Protein AF-A0A352KTN0-F1 (afdb_monomer)

Sequence (67 aa):
RLRAPGSIGTSFPEHVRKGRRMAGRMGFDRVSVKDVKIVKVDQENNILAVKGAVPGRKGTLLEISTA

Solvent-accessible surface area (backbone atoms only — not comparable to full-atom values): 5164 Å² total; per-residue (Å²): 114,97,88,56,90,73,86,76,70,52,88,76,84,71,51,67,62,88,87,65,88,70,93,74,93,79,76,95,68,94,74,86,80,78,92,68,47,76,77,45,77,40,79,90,78,73,42,76,42,64,60,77,87,72,85,78,61,94,90,58,92,80,87,87,78,87,131

Foldseek 3Di:
DVPDPPDQDDPPPPDGDPPRDDDDDDDPDDDDDPDWDFDDQDPVVRDTDIPDDDDDDPPDDDDDDDD

pLDDT: mean 89.84, std 4.65, range [64.38, 95.69]

Structure (mmCIF, N/CA/C/O backbone):
data_AF-A0A352KTN0-F1
#
_entry.id   AF-A0A352KTN0-F1
#
loop_
_atom_site.group_PDB
_atom_site.id
_atom_site.type_symbol
_atom_site.label_atom_id
_atom_site.label_alt_id
_atom_site.label_comp_id
_atom_site.label_asym_id
_atom_site.label_entity_id
_atom_site.label_seq_id
_atom_site.pdbx_PDB_ins_code
_atom_site.Cartn_x
_atom_site.Cartn_y
_atom_site.Cartn_z
_atom_site.occupancy
_atom_site.B_iso_or_equiv
_atom_site.auth_seq_id
_atom_site.auth_comp_id
_atom_site.auth_asym_id
_atom_site.auth_atom_id
_atom_site.pdbx_PDB_model_num
ATOM 1 N N . ARG A 1 1 ? 16.962 -18.819 -18.762 1.00 64.38 1 ARG A N 1
ATOM 2 C CA . ARG A 1 1 ? 15.786 -18.271 -19.493 1.00 64.38 1 ARG A CA 1
ATOM 3 C C . ARG A 1 1 ? 14.474 -18.356 -18.709 1.00 64.38 1 ARG A C 1
ATOM 5 O O . ARG A 1 1 ? 13.729 -17.395 -18.768 1.00 64.38 1 ARG A O 1
ATOM 12 N N . LEU A 1 2 ? 14.200 -19.438 -17.966 1.00 89.44 2 LEU A N 1
ATOM 13 C CA . LEU A 1 2 ? 12.893 -19.713 -17.332 1.00 89.44 2 LEU A CA 1
ATOM 14 C C . LEU A 1 2 ? 12.303 -18.583 -16.457 1.00 89.44 2 LEU A C 1
ATOM 16 O O . LEU A 1 2 ? 11.096 -18.546 -16.263 1.00 89.44 2 LEU A O 1
ATOM 20 N N . ARG A 1 3 ? 13.130 -17.662 -15.938 1.00 89.94 3 ARG A N 1
ATOM 21 C CA . ARG A 1 3 ? 12.696 -16.510 -15.121 1.00 89.94 3 ARG A CA 1
ATOM 22 C C . ARG A 1 3 ? 13.353 -15.179 -15.528 1.00 89.94 3 ARG A C 1
ATOM 24 O O . ARG A 1 3 ? 13.448 -14.269 -14.713 1.00 89.94 3 ARG A O 1
ATOM 31 N N . ALA A 1 4 ? 13.868 -15.083 -16.757 1.00 89.38 4 ALA A N 1
ATOM 32 C CA . ALA A 1 4 ? 14.543 -13.880 -17.256 1.00 89.38 4 ALA A CA 1
ATOM 33 C C . ALA A 1 4 ? 13.557 -12.947 -17.993 1.00 89.38 4 ALA A C 1
ATOM 35 O O . ALA A 1 4 ? 12.647 -13.451 -18.649 1.00 89.38 4 ALA A O 1
ATOM 36 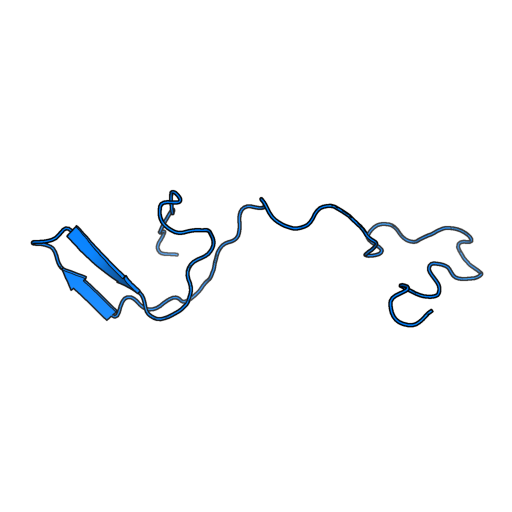N N . PRO A 1 5 ? 13.750 -11.613 -17.955 1.00 87.69 5 PRO A N 1
ATOM 37 C CA . PRO A 1 5 ? 12.816 -10.634 -18.532 1.00 87.69 5 PRO A CA 1
ATOM 38 C C . PRO A 1 5 ? 12.744 -10.626 -20.071 1.00 87.69 5 PRO A C 1
ATOM 40 O O . PRO A 1 5 ? 11.848 -10.007 -20.637 1.00 87.69 5 PRO A O 1
ATOM 43 N N . GLY A 1 6 ? 13.651 -11.320 -20.763 1.00 91.44 6 GLY A N 1
ATOM 44 C CA . GLY A 1 6 ? 13.684 -11.351 -22.226 1.00 91.44 6 GLY A CA 1
ATOM 45 C C . GLY A 1 6 ? 14.248 -10.062 -22.830 1.00 91.44 6 GLY A C 1
ATOM 46 O O . GLY A 1 6 ? 15.111 -9.421 -22.235 1.00 91.44 6 GLY A O 1
ATOM 47 N N . SER A 1 7 ? 13.793 -9.708 -24.035 1.00 88.94 7 SER A N 1
ATOM 48 C CA . SER A 1 7 ? 14.298 -8.534 -24.757 1.00 88.94 7 SER A CA 1
ATOM 49 C C . SER A 1 7 ? 13.867 -7.210 -24.106 1.00 88.94 7 SER A C 1
ATOM 51 O O . SER A 1 7 ? 12.729 -7.043 -23.652 1.00 88.94 7 SER A O 1
ATOM 53 N N . ILE A 1 8 ? 14.790 -6.247 -24.096 1.00 89.62 8 ILE A N 1
ATOM 54 C CA . ILE A 1 8 ? 14.635 -4.929 -23.461 1.00 89.62 8 ILE A CA 1
ATOM 55 C C . ILE A 1 8 ? 14.563 -3.766 -24.463 1.00 89.62 8 ILE A C 1
ATOM 57 O O . ILE A 1 8 ? 14.160 -2.669 -24.074 1.00 89.62 8 ILE A O 1
ATOM 61 N N . GLY A 1 9 ? 14.942 -3.990 -25.726 1.00 87.31 9 GLY A N 1
ATOM 62 C CA . GLY A 1 9 ? 15.163 -2.941 -26.726 1.00 87.31 9 GLY A CA 1
ATOM 63 C C . GLY A 1 9 ? 14.531 -3.237 -28.087 1.00 87.31 9 GLY A C 1
ATOM 64 O O . GLY A 1 9 ? 14.002 -4.322 -28.324 1.00 87.31 9 GLY A O 1
ATOM 65 N N . THR A 1 10 ? 14.579 -2.239 -28.966 1.00 88.12 10 THR A N 1
ATOM 66 C CA . THR A 1 10 ? 14.096 -2.281 -30.355 1.00 88.12 10 THR A CA 1
ATOM 67 C C . THR A 1 10 ? 15.077 -1.523 -31.258 1.00 88.12 10 THR A C 1
ATOM 69 O O . THR A 1 10 ? 15.845 -0.704 -30.755 1.00 88.12 10 THR A O 1
ATOM 72 N N . SER A 1 11 ? 15.054 -1.781 -32.569 1.00 87.69 11 SER A N 1
ATOM 73 C CA . SER A 1 11 ? 16.031 -1.240 -33.531 1.00 87.69 11 SER A CA 1
ATOM 74 C C . SER A 1 11 ? 16.001 0.286 -33.666 1.00 87.69 11 SER A C 1
ATOM 76 O O . SER A 1 11 ? 17.030 0.880 -33.915 1.00 87.69 11 SER A O 1
ATOM 78 N N . PHE A 1 12 ? 14.855 0.941 -33.476 1.00 86.88 12 PHE A N 1
ATOM 79 C CA . PHE A 1 12 ? 14.737 2.403 -33.406 1.00 86.88 12 PHE A CA 1
ATOM 80 C C . PHE A 1 12 ? 13.837 2.712 -32.207 1.00 86.88 12 PHE A C 1
ATOM 82 O O . PHE A 1 12 ? 12.726 2.164 -32.153 1.00 86.88 12 PHE A O 1
ATOM 89 N N . PRO A 1 13 ? 14.261 3.486 -31.190 1.00 86.88 13 PRO A N 1
ATOM 90 C CA . PRO A 1 13 ? 15.298 4.532 -31.168 1.00 86.88 13 PRO A 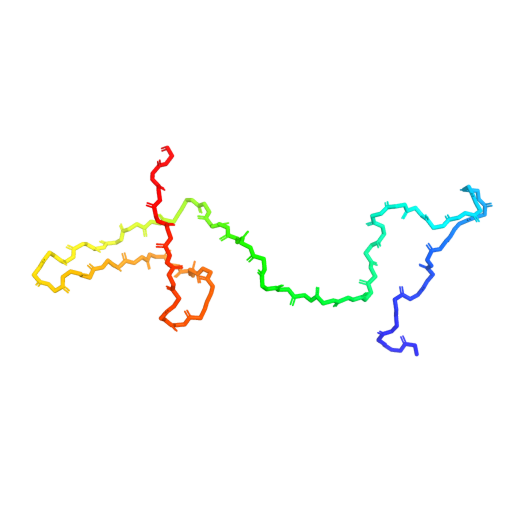CA 1
ATOM 91 C C . PRO A 1 13 ? 16.685 4.115 -30.607 1.00 86.88 13 PRO A C 1
ATOM 93 O O . PRO A 1 13 ? 17.326 4.919 -29.943 1.00 86.88 13 PRO A O 1
ATOM 96 N N . GLU A 1 14 ? 17.138 2.868 -30.794 1.00 88.50 14 GLU A N 1
ATOM 97 C CA . GLU A 1 14 ? 18.481 2.375 -30.378 1.00 88.50 14 GLU A CA 1
ATOM 98 C C . GLU A 1 14 ? 18.848 2.530 -28.886 1.00 88.50 14 GLU A C 1
ATOM 100 O O . GLU A 1 14 ? 19.980 2.299 -28.470 1.00 88.50 14 GLU A O 1
ATOM 105 N N . HIS A 1 15 ? 17.879 2.852 -28.033 1.00 89.00 15 HIS A N 1
ATOM 106 C CA . HIS A 1 15 ? 18.051 2.905 -26.588 1.00 89.00 15 HIS A CA 1
ATOM 107 C C . HIS A 1 15 ? 16.849 2.277 -25.875 1.00 89.00 15 HIS A C 1
ATOM 109 O O . HIS A 1 15 ? 15.758 2.112 -26.432 1.00 89.00 15 HIS A O 1
ATOM 115 N N . VAL A 1 16 ? 17.018 1.942 -24.594 1.00 90.69 16 VAL A N 1
ATOM 116 C CA . VAL A 1 16 ? 15.908 1.455 -23.764 1.00 90.69 16 VAL A CA 1
ATOM 117 C C . VAL A 1 16 ? 14.970 2.620 -23.446 1.00 90.69 16 VAL A C 1
ATOM 119 O O . VAL A 1 16 ? 15.408 3.685 -23.005 1.00 90.69 16 VAL A O 1
ATOM 122 N N . ARG A 1 17 ? 13.663 2.439 -23.667 1.00 89.75 17 ARG A N 1
ATOM 123 C CA . ARG A 1 17 ? 12.659 3.465 -23.343 1.00 89.75 17 ARG A CA 1
ATOM 124 C C . ARG A 1 17 ? 12.622 3.715 -21.830 1.00 89.75 17 ARG A C 1
ATOM 126 O O . ARG A 1 17 ? 12.548 2.768 -21.045 1.00 89.75 17 ARG A O 1
ATOM 133 N N . LYS A 1 18 ? 12.634 4.989 -21.418 1.00 90.75 18 LYS A N 1
ATOM 134 C CA . LYS A 1 18 ? 12.481 5.379 -20.005 1.00 90.75 18 LYS A CA 1
ATOM 135 C C . LYS A 1 18 ? 11.165 4.818 -19.448 1.00 90.75 18 LYS A C 1
ATOM 137 O O . LYS A 1 18 ? 10.161 4.774 -20.152 1.00 90.75 18 LYS A O 1
ATOM 142 N N . GLY A 1 19 ? 11.189 4.347 -18.201 1.00 91.00 19 GLY A N 1
ATOM 143 C CA . GLY A 1 19 ? 10.040 3.689 -17.564 1.00 91.00 19 GLY A CA 1
ATOM 144 C C . GLY A 1 19 ? 9.859 2.206 -17.920 1.00 91.00 19 GLY A C 1
ATOM 145 O O . GLY A 1 19 ? 8.908 1.581 -17.448 1.00 91.00 19 GLY A O 1
ATOM 146 N N . ARG A 1 20 ? 10.757 1.600 -18.714 1.00 90.50 20 ARG A N 1
ATOM 147 C CA . ARG A 1 20 ? 10.759 0.144 -18.918 1.00 90.50 20 ARG A CA 1
ATOM 148 C C . ARG A 1 20 ? 10.963 -0.562 -17.573 1.00 90.50 20 ARG A C 1
ATOM 150 O O . ARG A 1 20 ? 11.991 -0.389 -16.925 1.00 90.50 20 ARG A O 1
ATOM 157 N N . ARG A 1 21 ? 9.982 -1.374 -17.169 1.00 90.94 21 ARG A N 1
ATOM 158 C CA . ARG A 1 21 ? 10.024 -2.149 -15.920 1.00 90.94 21 ARG A CA 1
ATOM 159 C C . ARG A 1 21 ? 11.152 -3.180 -15.994 1.00 90.94 21 ARG A C 1
ATOM 161 O O . ARG A 1 21 ? 11.163 -4.017 -16.895 1.00 90.94 21 ARG A O 1
ATOM 168 N N . MET A 1 22 ? 12.084 -3.105 -15.054 1.00 92.38 22 MET A N 1
ATOM 169 C CA . MET A 1 22 ? 13.212 -4.025 -14.897 1.00 92.38 22 MET A CA 1
ATOM 170 C C . MET A 1 22 ? 13.347 -4.414 -13.420 1.00 92.38 22 MET A C 1
ATOM 172 O O . MET A 1 22 ? 12.566 -3.960 -12.584 1.00 92.38 22 MET A O 1
ATOM 176 N N . ALA A 1 23 ? 14.297 -5.295 -13.104 1.00 93.62 23 ALA A N 1
ATOM 177 C CA . ALA A 1 23 ? 14.564 -5.686 -11.725 1.00 93.62 23 ALA A CA 1
ATOM 178 C C . ALA A 1 23 ? 14.950 -4.468 -10.868 1.00 93.62 23 ALA A C 1
ATOM 180 O O . ALA A 1 23 ? 15.616 -3.547 -11.338 1.00 93.62 23 ALA A O 1
ATOM 181 N N . GLY A 1 24 ? 14.537 -4.481 -9.604 1.00 93.94 24 GLY A N 1
ATOM 182 C CA . GLY A 1 24 ? 14.781 -3.399 -8.660 1.00 93.94 24 GLY A CA 1
ATOM 183 C C . GLY A 1 24 ? 14.193 -3.717 -7.289 1.00 93.94 24 GLY A C 1
ATOM 184 O O . GLY A 1 24 ? 13.576 -4.766 -7.090 1.00 93.94 24 GLY A O 1
ATOM 185 N N . ARG A 1 25 ? 14.3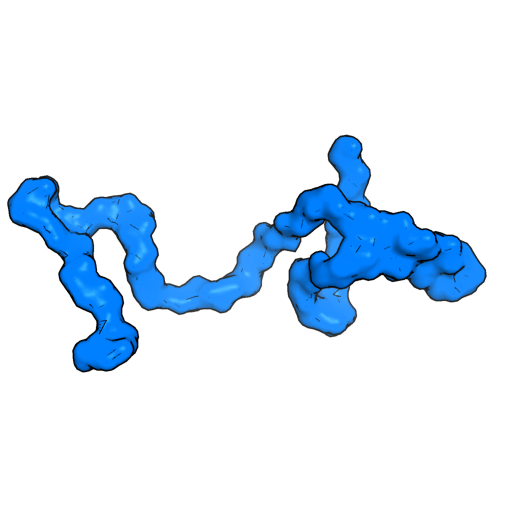88 -2.804 -6.336 1.00 95.69 25 ARG A N 1
ATOM 186 C CA . ARG A 1 25 ? 13.782 -2.900 -5.006 1.00 95.69 25 ARG A CA 1
ATOM 187 C C . ARG A 1 25 ? 12.277 -2.638 -5.121 1.00 95.69 25 ARG A C 1
ATOM 189 O O . ARG A 1 25 ? 11.876 -1.615 -5.660 1.00 95.69 25 ARG A O 1
ATOM 196 N N . MET A 1 26 ? 11.470 -3.569 -4.622 1.00 94.00 26 MET A N 1
ATOM 197 C CA . MET A 1 26 ? 10.008 -3.474 -4.589 1.00 94.00 26 MET A CA 1
ATOM 198 C C . MET A 1 26 ? 9.538 -3.213 -3.154 1.00 94.00 26 MET A C 1
ATOM 200 O O . MET A 1 26 ? 10.073 -3.808 -2.215 1.00 94.00 26 MET A O 1
ATOM 204 N N . GLY A 1 27 ? 8.498 -2.393 -2.994 1.00 92.81 27 GLY A N 1
ATOM 205 C CA . GLY A 1 27 ? 7.864 -2.116 -1.706 1.00 92.81 27 GLY A CA 1
ATOM 206 C C . GLY A 1 27 ? 8.508 -0.956 -0.946 1.00 92.81 27 GLY A C 1
ATOM 207 O O . GLY A 1 27 ? 9.387 -0.275 -1.457 1.00 92.81 27 GLY A O 1
ATOM 208 N N . PHE A 1 28 ? 8.054 -0.742 0.294 1.00 91.81 28 PHE A N 1
ATOM 209 C CA . PHE A 1 28 ? 8.338 0.454 1.110 1.00 91.81 28 PHE A CA 1
ATOM 210 C C . PHE A 1 28 ? 7.717 1.763 0.578 1.00 91.81 28 PHE A C 1
ATOM 212 O O . PHE A 1 28 ? 7.894 2.821 1.173 1.00 91.81 28 PHE A O 1
ATOM 219 N N . ASP A 1 29 ? 6.930 1.687 -0.490 1.00 92.44 29 ASP A N 1
ATOM 220 C CA . ASP A 1 29 ? 6.191 2.827 -1.021 1.00 92.44 29 ASP A CA 1
ATOM 221 C C . ASP A 1 29 ? 4.913 3.095 -0.212 1.00 92.44 29 ASP A C 1
ATOM 223 O O . ASP A 1 29 ? 4.285 2.178 0.331 1.00 92.44 29 ASP A O 1
ATOM 227 N N . ARG A 1 30 ? 4.491 4.364 -0.160 1.00 92.31 30 ARG A N 1
ATOM 228 C CA . ARG A 1 30 ? 3.199 4.761 0.412 1.00 92.31 30 ARG A CA 1
ATOM 229 C C . ARG A 1 30 ? 2.083 4.410 -0.576 1.00 92.31 30 ARG A C 1
ATOM 231 O O . ARG A 1 30 ? 2.007 4.991 -1.654 1.00 92.31 30 ARG A O 1
ATOM 238 N N . VAL A 1 31 ? 1.209 3.480 -0.195 1.00 92.75 31 VAL A N 1
ATOM 239 C CA . VAL A 1 31 ? 0.086 3.003 -1.019 1.00 92.75 31 VAL A CA 1
ATOM 240 C C . VAL A 1 31 ? -1.232 3.283 -0.304 1.00 92.75 31 VAL A C 1
ATOM 242 O O . VAL A 1 31 ? -1.322 3.112 0.910 1.00 92.75 31 VAL A O 1
ATOM 245 N N . SER A 1 32 ? -2.256 3.687 -1.056 1.00 92.06 32 SER A N 1
ATOM 246 C CA . SER A 1 32 ? -3.629 3.846 -0.572 1.00 92.06 32 SER A CA 1
ATOM 247 C C . SER A 1 32 ? -4.574 2.880 -1.286 1.00 92.06 32 SER A C 1
ATOM 249 O O . SER A 1 32 ? -4.409 2.581 -2.470 1.00 92.06 32 SER A O 1
ATOM 251 N N . VAL A 1 33 ? -5.567 2.379 -0.551 1.00 91.62 33 VAL A N 1
ATOM 252 C CA . VAL A 1 33 ? -6.662 1.564 -1.092 1.00 91.62 33 VAL A CA 1
ATOM 253 C C . VAL A 1 33 ? -7.926 2.407 -1.013 1.00 91.62 33 VAL A C 1
ATOM 255 O O . VAL A 1 33 ? -8.233 2.957 0.041 1.00 91.62 33 VAL A O 1
ATOM 258 N N . LYS A 1 34 ? -8.624 2.545 -2.140 1.00 90.31 34 LYS A N 1
ATOM 259 C CA . LYS A 1 34 ? -9.857 3.333 -2.243 1.00 90.31 34 LYS A CA 1
ATOM 260 C C . LYS A 1 34 ? -11.083 2.458 -1.976 1.00 90.31 34 LYS A C 1
ATOM 262 O O . LYS A 1 34 ? -11.005 1.236 -2.083 1.00 90.31 34 LYS A O 1
ATOM 267 N N . ASP A 1 35 ? -12.194 3.104 -1.630 1.00 88.06 35 ASP A N 1
ATOM 268 C CA . ASP A 1 35 ? -13.528 2.497 -1.491 1.00 88.06 35 ASP A CA 1
ATOM 269 C C . ASP A 1 35 ? -13.621 1.349 -0.474 1.00 88.06 35 ASP A C 1
ATOM 271 O O . ASP A 1 35 ? -14.389 0.392 -0.626 1.00 88.06 35 ASP A O 1
ATOM 275 N N . VAL A 1 36 ? -12.840 1.444 0.603 1.00 88.56 36 VAL A N 1
ATOM 276 C CA . VAL A 1 36 ? -12.868 0.454 1.677 1.00 88.56 36 VAL A CA 1
ATOM 277 C C . VAL A 1 36 ? -14.062 0.714 2.595 1.00 88.56 36 VAL A C 1
ATOM 279 O O . VAL A 1 36 ? -14.243 1.815 3.110 1.00 88.56 36 VAL A O 1
ATOM 282 N N . LYS A 1 37 ? -14.893 -0.310 2.816 1.00 88.94 37 LYS A N 1
ATOM 283 C CA . LYS A 1 37 ? -16.108 -0.188 3.635 1.00 88.94 37 LYS A CA 1
ATOM 284 C C . LYS A 1 37 ? -15.798 -0.406 5.115 1.00 88.94 37 LYS A C 1
ATOM 286 O O . LYS A 1 37 ? -15.208 -1.423 5.476 1.00 88.94 37 LYS A O 1
ATOM 291 N N . ILE A 1 38 ? -16.260 0.500 5.971 1.00 89.56 38 ILE A N 1
ATOM 292 C CA . ILE A 1 38 ? -16.227 0.336 7.431 1.00 89.56 38 ILE A CA 1
ATOM 293 C C . ILE A 1 38 ? -17.463 -0.473 7.839 1.00 89.56 38 ILE A C 1
ATOM 295 O O . ILE A 1 38 ? -18.585 -0.099 7.507 1.00 89.56 38 ILE A O 1
ATOM 299 N N . VAL A 1 39 ? -17.258 -1.610 8.506 1.00 90.50 39 VAL A N 1
ATOM 300 C CA . VAL A 1 39 ? -18.340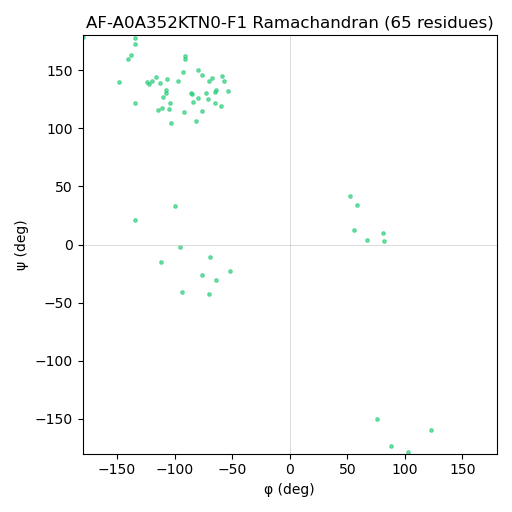 -2.541 8.886 1.00 90.50 39 VAL A CA 1
ATOM 301 C C . VAL A 1 39 ? -18.844 -2.257 10.290 1.00 90.50 39 VAL A C 1
ATOM 303 O O . VAL A 1 39 ? -20.042 -2.334 10.545 1.00 90.50 39 VAL A O 1
ATOM 306 N N . LYS A 1 40 ? -17.928 -1.956 11.211 1.00 89.31 40 LYS A N 1
ATOM 307 C CA . LYS A 1 40 ? -18.253 -1.685 12.609 1.00 89.31 40 LYS A CA 1
ATOM 308 C C . LYS A 1 40 ? -17.268 -0.672 13.170 1.00 89.31 40 LYS A C 1
ATOM 310 O O . LYS A 1 40 ? -16.068 -0.758 12.909 1.00 89.31 40 LYS A O 1
ATOM 315 N N . VAL A 1 41 ? -17.794 0.248 13.965 1.00 91.56 41 VAL A N 1
ATOM 316 C CA . VAL A 1 41 ? -17.014 1.137 14.821 1.00 91.56 41 VAL A CA 1
ATOM 317 C C . VAL A 1 41 ? -1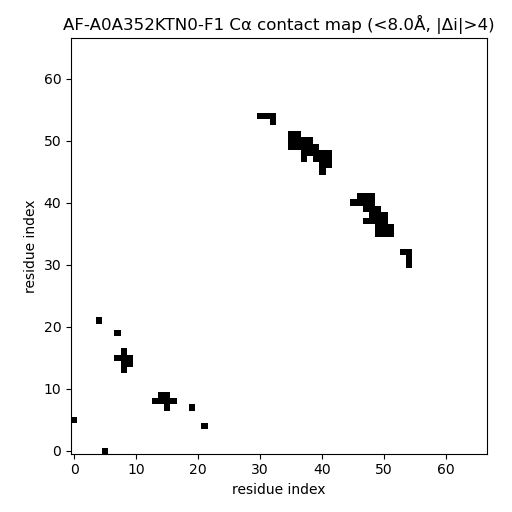7.369 0.771 16.253 1.00 91.56 41 VAL A C 1
ATOM 319 O O . VAL A 1 41 ? -18.530 0.865 16.642 1.00 91.56 41 VAL A O 1
ATOM 322 N N . ASP A 1 42 ? -16.391 0.281 17.001 1.00 92.31 42 ASP A N 1
ATOM 323 C CA . ASP A 1 42 ? -16.524 -0.021 18.421 1.00 92.31 42 ASP A CA 1
ATOM 324 C C . ASP A 1 42 ? -15.831 1.093 19.211 1.00 92.31 42 ASP A C 1
ATOM 326 O O . ASP A 1 42 ? -14.602 1.184 19.227 1.00 92.31 42 ASP A O 1
ATOM 330 N N . GLN A 1 43 ? -16.637 1.977 19.801 1.00 91.81 43 GLN A N 1
ATOM 331 C CA . GLN A 1 43 ? -16.150 3.138 20.548 1.00 91.81 43 GLN A CA 1
ATOM 332 C C . GLN A 1 43 ? -15.617 2.762 21.934 1.00 91.81 43 GLN A C 1
ATOM 334 O O . GLN A 1 43 ? -14.750 3.457 22.448 1.00 91.81 43 GLN A O 1
ATOM 339 N N . GLU A 1 44 ? -16.086 1.661 22.526 1.00 93.31 44 GLU A N 1
ATOM 340 C CA . GLU A 1 44 ? -15.644 1.228 23.857 1.00 93.31 44 GLU A CA 1
ATOM 341 C C . GLU A 1 44 ? -14.198 0.729 23.803 1.00 93.31 44 GLU A C 1
ATOM 343 O 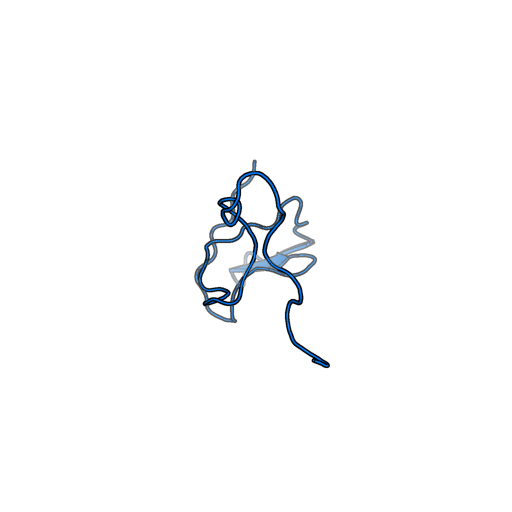O . GLU A 1 44 ? -13.368 1.086 24.637 1.00 93.31 44 GLU A O 1
ATOM 348 N N . ASN A 1 45 ? -13.878 -0.049 22.767 1.00 91.88 45 ASN A N 1
ATOM 349 C CA . ASN A 1 45 ? -12.546 -0.622 22.576 1.00 91.88 45 ASN A CA 1
ATOM 350 C C . ASN A 1 45 ? -11.645 0.214 21.647 1.00 91.88 45 ASN A C 1
ATOM 352 O O . ASN A 1 45 ? -10.489 -0.150 21.431 1.00 91.88 45 ASN A O 1
ATOM 356 N N . ASN A 1 46 ? -12.156 1.314 21.079 1.00 90.69 46 ASN A N 1
ATOM 357 C CA . ASN A 1 46 ? -11.499 2.104 20.027 1.00 90.69 46 ASN A CA 1
ATOM 358 C C . ASN A 1 46 ? -11.054 1.250 18.821 1.00 90.69 46 ASN A C 1
ATOM 360 O O . ASN A 1 46 ? -9.958 1.419 18.280 1.00 90.69 46 ASN A O 1
ATOM 364 N N . ILE A 1 47 ? -11.907 0.311 18.398 1.00 91.62 47 ILE A N 1
ATOM 365 C CA . ILE A 1 47 ? -11.624 -0.615 17.294 1.00 91.62 47 ILE A CA 1
ATOM 366 C C . ILE A 1 47 ? -12.446 -0.236 16.063 1.00 91.62 47 ILE A C 1
ATOM 368 O O . ILE A 1 47 ? -13.671 -0.115 16.107 1.00 91.62 47 ILE A O 1
ATOM 372 N N . LEU A 1 48 ? -11.762 -0.134 14.923 1.00 90.56 48 LEU A N 1
ATOM 373 C CA . LEU A 1 48 ? -12.376 0.035 13.611 1.00 90.56 48 LEU A CA 1
ATOM 374 C C . LEU A 1 48 ? -12.315 -1.287 12.833 1.00 90.56 48 LEU A C 1
ATOM 376 O O . LEU A 1 48 ? -11.231 -1.769 12.498 1.00 90.56 48 LEU A O 1
ATOM 380 N N . ALA A 1 49 ? -13.470 -1.867 12.511 1.00 90.81 49 ALA A N 1
ATOM 381 C CA . ALA A 1 49 ? -13.549 -3.053 11.665 1.00 90.81 49 ALA A CA 1
ATOM 382 C C . ALA A 1 49 ? -13.726 -2.645 10.198 1.00 90.81 49 ALA A C 1
ATOM 384 O O . ALA A 1 49 ? -14.759 -2.098 9.799 1.00 90.81 49 ALA A O 1
ATOM 385 N N . VAL A 1 50 ? -12.717 -2.946 9.387 1.00 91.00 50 VAL A N 1
ATOM 386 C CA . VAL A 1 50 ? -12.650 -2.584 7.970 1.00 91.00 50 VAL A CA 1
ATOM 387 C C . VAL A 1 50 ? -12.867 -3.826 7.105 1.00 91.00 50 VAL A C 1
ATOM 389 O O . VAL A 1 50 ? -12.257 -4.870 7.340 1.00 91.00 50 VAL A O 1
ATOM 392 N N . LYS A 1 51 ? -13.729 -3.732 6.086 1.00 90.00 51 LYS A N 1
ATOM 393 C CA . LYS A 1 51 ? -13.955 -4.817 5.125 1.00 90.00 51 LYS A CA 1
ATOM 394 C C . LYS A 1 51 ? -12.861 -4.814 4.063 1.00 90.00 51 LYS A C 1
ATOM 396 O O . LYS A 1 51 ? -12.903 -4.005 3.140 1.00 90.00 51 LYS A O 1
ATOM 401 N N . GLY A 1 52 ? -11.946 -5.774 4.147 1.00 88.50 52 GLY A N 1
ATOM 402 C CA . GLY A 1 52 ? -10.930 -6.017 3.123 1.00 88.50 52 GLY A CA 1
ATOM 403 C C . GLY A 1 52 ? -9.508 -5.938 3.664 1.00 88.50 52 GLY A C 1
ATOM 404 O O . GLY A 1 52 ? -9.277 -6.097 4.860 1.00 88.50 52 GLY A O 1
ATOM 405 N N . ALA A 1 53 ? -8.554 -5.726 2.758 1.00 89.00 53 ALA A N 1
ATOM 406 C CA . ALA A 1 53 ? -7.137 -5.634 3.082 1.00 89.00 53 ALA A CA 1
ATOM 407 C C . ALA A 1 53 ? -6.691 -4.174 3.220 1.00 89.00 53 ALA A C 1
ATOM 409 O O . ALA 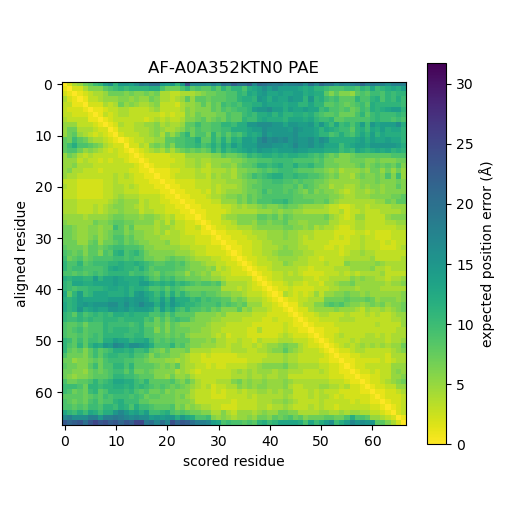A 1 53 ? -7.084 -3.311 2.435 1.00 89.00 53 ALA A O 1
ATOM 410 N N . VAL A 1 54 ? -5.824 -3.928 4.198 1.00 91.50 54 VAL A N 1
ATOM 411 C CA . VAL A 1 54 ? -5.211 -2.627 4.470 1.00 91.50 54 VAL A CA 1
ATOM 412 C C .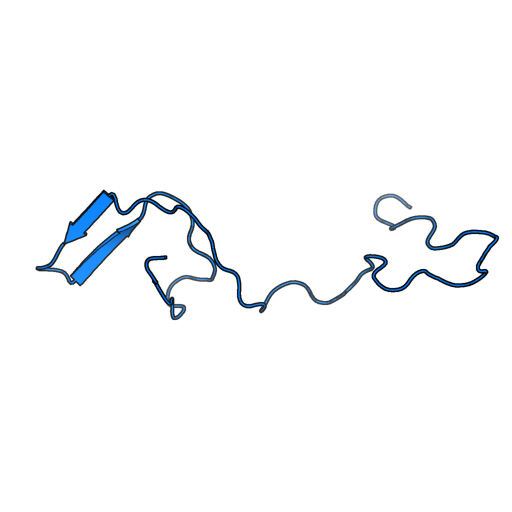 VAL A 1 54 ? -3.711 -2.727 4.163 1.00 91.50 54 VAL A C 1
ATOM 414 O O . VAL A 1 54 ? -3.110 -3.764 4.457 1.00 91.50 54 VAL A O 1
ATOM 417 N N . PRO A 1 55 ? -3.091 -1.709 3.538 1.00 92.62 55 PRO A N 1
ATOM 418 C CA . PRO A 1 55 ? -1.682 -1.771 3.169 1.00 92.62 55 PRO A CA 1
ATOM 419 C C . PRO A 1 55 ? -0.769 -1.780 4.401 1.00 92.62 55 PRO A C 1
ATOM 421 O O . PRO A 1 55 ? -1.004 -1.075 5.375 1.00 92.62 55 PRO A O 1
ATOM 424 N N . GLY A 1 56 ? 0.328 -2.534 4.323 1.00 91.25 56 GLY A N 1
ATOM 425 C CA . GLY A 1 56 ? 1.364 -2.566 5.357 1.00 91.25 56 GLY A CA 1
ATOM 426 C C . GLY A 1 56 ? 1.315 -3.795 6.267 1.00 91.25 56 GLY A C 1
ATOM 427 O O . GLY A 1 56 ? 0.528 -4.720 6.083 1.00 91.25 56 GLY A O 1
ATOM 428 N N . ARG A 1 57 ? 2.232 -3.825 7.240 1.00 92.50 57 ARG A N 1
ATOM 429 C CA . ARG A 1 57 ? 2.335 -4.898 8.244 1.00 92.50 57 ARG A CA 1
ATOM 430 C C . ARG A 1 57 ? 1.501 -4.564 9.481 1.00 92.50 57 ARG A C 1
ATOM 432 O O . ARG A 1 57 ? 1.211 -3.394 9.737 1.00 92.50 57 ARG A O 1
ATOM 439 N N . LYS A 1 58 ? 1.196 -5.568 10.306 1.00 92.00 58 LYS A N 1
ATOM 440 C CA . LYS A 1 58 ? 0.553 -5.362 11.614 1.00 92.00 58 LYS A CA 1
ATOM 441 C C . LYS A 1 58 ? 1.353 -4.349 12.452 1.00 92.00 58 LYS A C 1
ATOM 443 O O . LYS A 1 58 ? 2.572 -4.466 12.549 1.00 92.00 58 LYS A O 1
ATOM 448 N N . GLY A 1 59 ? 0.664 -3.364 13.032 1.00 90.56 59 GLY A N 1
ATOM 449 C CA . GLY A 1 59 ? 1.274 -2.301 13.843 1.00 90.56 59 GLY A CA 1
ATOM 450 C C . GLY A 1 59 ? 1.898 -1.145 13.050 1.00 90.56 59 GLY A C 1
ATOM 451 O O . GLY A 1 59 ? 2.597 -0.325 13.634 1.00 90.56 59 GLY A O 1
ATOM 452 N N . THR A 1 60 ? 1.685 -1.070 11.732 1.00 90.44 60 THR A N 1
ATOM 453 C CA . THR A 1 60 ? 2.086 0.109 10.943 1.00 90.44 60 THR A CA 1
ATOM 454 C C . THR A 1 60 ? 1.112 1.257 11.188 1.00 90.44 60 THR A C 1
ATOM 456 O O . THR A 1 60 ? -0.085 1.024 11.345 1.00 90.44 60 THR A O 1
ATOM 459 N N . LEU A 1 61 ? 1.618 2.491 11.182 1.00 92.06 61 LEU A N 1
ATOM 460 C CA . LEU A 1 61 ? 0.772 3.678 11.185 1.00 92.06 61 LEU A CA 1
ATOM 461 C C . LEU A 1 61 ? -0.037 3.741 9.885 1.00 92.06 61 LEU A C 1
ATOM 463 O O . LEU A 1 61 ? 0.516 3.603 8.793 1.00 92.06 61 LEU A O 1
ATOM 467 N N . LEU A 1 62 ? -1.337 3.971 10.021 1.00 90.88 62 LEU A N 1
ATOM 468 C CA . LEU A 1 62 ? -2.264 4.102 8.908 1.00 90.88 62 LEU A CA 1
ATOM 469 C C . LEU A 1 62 ? -2.953 5.455 8.990 1.00 90.88 62 LEU A C 1
ATOM 471 O O . LEU A 1 62 ? -3.367 5.881 10.063 1.00 90.88 62 LEU A O 1
ATOM 475 N N . GLU A 1 63 ? -3.090 6.100 7.840 1.00 91.31 63 GLU A N 1
ATOM 476 C CA . GLU A 1 63 ? -3.876 7.317 7.690 1.00 91.31 63 GLU A CA 1
ATOM 477 C C . GLU A 1 63 ? -5.186 6.948 6.996 1.00 91.31 63 GLU A C 1
ATOM 479 O O . GLU A 1 63 ? -5.174 6.377 5.903 1.00 91.31 63 GLU A O 1
ATOM 484 N N . ILE A 1 64 ? -6.306 7.238 7.654 1.00 90.44 64 ILE A N 1
ATOM 485 C CA . ILE A 1 64 ? -7.646 7.004 7.124 1.00 90.44 64 ILE A CA 1
ATOM 486 C C . ILE A 1 64 ? -8.251 8.375 6.854 1.00 90.44 64 ILE A C 1
ATOM 488 O O . ILE A 1 64 ? -8.431 9.163 7.779 1.00 90.44 64 ILE A O 1
ATOM 492 N N . SER A 1 65 ? -8.551 8.654 5.589 1.00 89.19 65 SER A N 1
ATOM 493 C CA . SER A 1 65 ? -9.228 9.874 5.164 1.00 89.19 65 SER A CA 1
ATOM 494 C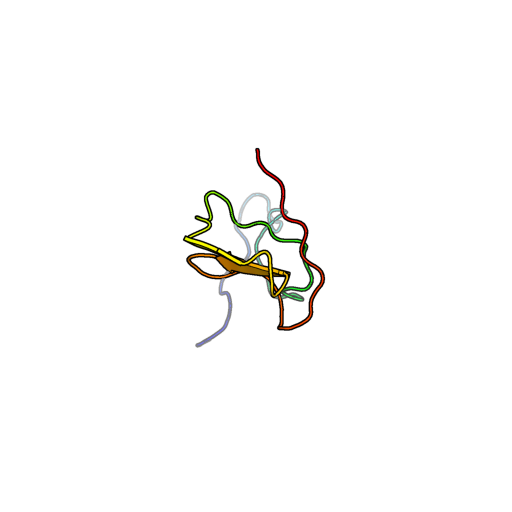 C . SER A 1 65 ? -10.484 9.530 4.377 1.00 89.19 65 SER A C 1
ATOM 496 O O . SER A 1 65 ? -10.512 8.584 3.586 1.00 89.19 65 SER A O 1
ATOM 498 N N . THR A 1 66 ? -11.538 10.300 4.625 1.00 84.88 66 THR A N 1
ATOM 499 C CA . THR A 1 66 ? -12.736 10.301 3.790 1.00 84.88 66 THR A CA 1
ATOM 500 C C . THR A 1 66 ? -12.476 11.257 2.633 1.00 84.88 66 THR A C 1
ATOM 502 O O . THR A 1 66 ? -12.003 12.371 2.861 1.00 84.88 66 THR A O 1
ATOM 505 N N . ALA A 1 67 ? -12.723 10.794 1.409 1.00 67.12 67 ALA A N 1
ATOM 506 C CA . ALA A 1 67 ? -12.708 11.630 0.212 1.00 67.12 67 ALA A CA 1
ATOM 507 C C . ALA A 1 67 ? -14.076 12.281 -0.007 1.00 67.12 67 ALA A C 1
ATOM 509 O O . ALA A 1 67 ? -15.086 11.644 0.374 1.00 67.12 67 ALA A O 1
#

Secondary structure (DSSP, 8-state):
-TT-------TTTSSPPTT---S-----------SPEEEEEETTTTEEEEES--SS-TT--------

Radius of gyration: 20.65 Å; Cα contacts (8 Å, |Δi|>4): 37; chains: 1; bounding box: 37×31×57 Å

Mean predicted aligned error: 6.46 Å